Protein AF-I1BIR5-F1 (afdb_monomer)

Foldseek 3Di:
DPVPVVVVLVLQQQQAADPCCVPPVDDPCPPNDSHDSDPVSHDQHPDPPQFQPAADPCCVPVVDDPCPLVDSHDDPPNPPPDPDPPPPVPPDPDDDDDDDDDDDDDDDDDDDDDDDDDDDDD

Secondary structure (DSSP, 8-state):
--HHHHHHHHHHTT-SB-HHHHHHS--TTGGG-SSBSSTTT-PPP---TTTT-SB-HHHHHHS--TTGGG-SSB-TT-----SS-SS-SSS---S---------------------------

Structure (mmCIF, N/CA/C/O backbone):
data_AF-I1BIR5-F1
#
_entry.id   AF-I1BIR5-F1
#
loop_
_atom_site.group_PDB
_atom_site.id
_atom_site.type_symbol
_atom_site.label_atom_id
_atom_site.label_alt_id
_atom_site.label_comp_id
_atom_site.label_asym_id
_atom_site.label_entity_id
_atom_site.label_seq_id
_atom_site.pdbx_PDB_ins_code
_atom_site.Cartn_x
_atom_site.Cartn_y
_atom_site.Cartn_z
_atom_site.occupancy
_atom_site.B_iso_or_equiv
_atom_site.auth_seq_id
_atom_site.auth_comp_id
_atom_site.auth_asym_id
_atom_site.auth_atom_id
_atom_site.pdbx_PDB_model_num
ATOM 1 N N . MET A 1 1 ? 21.926 11.962 20.214 1.00 51.22 1 MET A N 1
ATOM 2 C CA . MET A 1 1 ? 21.820 10.923 19.162 1.00 51.22 1 MET A CA 1
ATOM 3 C C . MET A 1 1 ? 20.665 9.941 19.436 1.00 51.22 1 MET A C 1
ATOM 5 O O . MET A 1 1 ? 20.823 8.751 19.219 1.00 51.22 1 MET A O 1
ATOM 9 N N . SER A 1 2 ? 19.504 10.409 19.925 1.00 59.31 2 SER A N 1
ATOM 10 C CA . SER A 1 2 ? 18.356 9.539 20.288 1.00 59.31 2 SER A CA 1
ATOM 11 C C . SER A 1 2 ? 17.005 10.044 19.737 1.00 59.31 2 SER A C 1
ATOM 13 O O . SER A 1 2 ? 16.009 9.330 19.743 1.00 59.31 2 SER A O 1
ATOM 15 N N . SER A 1 3 ? 16.967 11.26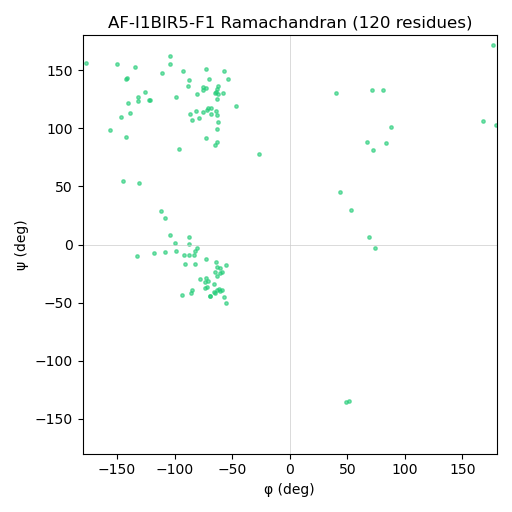3 19.189 1.00 63.69 3 SER A N 1
ATOM 16 C CA . SER A 1 3 ? 15.782 11.884 18.576 1.00 63.69 3 SER A CA 1
ATOM 17 C C . SER A 1 3 ? 15.413 11.287 17.214 1.00 63.69 3 SER A C 1
ATOM 19 O O . SER A 1 3 ? 14.238 11.213 16.859 1.00 63.69 3 SER A O 1
ATOM 21 N N . ASP A 1 4 ? 16.410 10.835 16.455 1.00 62.88 4 ASP A N 1
ATOM 22 C CA . ASP A 1 4 ? 16.249 10.547 15.023 1.00 62.88 4 ASP A CA 1
ATOM 23 C C . ASP A 1 4 ? 15.545 9.205 14.772 1.00 62.88 4 ASP A C 1
ATOM 25 O O . ASP A 1 4 ? 14.796 9.050 13.805 1.00 62.88 4 ASP A O 1
ATOM 29 N N . LEU A 1 5 ? 15.718 8.241 15.683 1.00 63.25 5 LEU A N 1
ATOM 30 C CA . LEU A 1 5 ? 14.991 6.970 15.646 1.00 63.25 5 LEU A CA 1
ATOM 31 C C . LEU A 1 5 ? 13.517 7.153 16.029 1.00 63.25 5 LEU A C 1
ATOM 33 O O . LEU A 1 5 ? 12.649 6.536 15.411 1.00 63.25 5 LEU A O 1
ATOM 37 N N . HIS A 1 6 ? 13.227 8.048 16.979 1.00 65.56 6 HIS A N 1
ATOM 38 C CA . HIS A 1 6 ? 11.857 8.342 17.401 1.00 65.56 6 HIS A CA 1
ATOM 39 C C . HIS A 1 6 ? 11.043 9.004 16.277 1.00 65.56 6 HIS A C 1
ATOM 41 O O . HIS A 1 6 ? 9.899 8.624 16.024 1.00 65.56 6 HIS A O 1
ATOM 47 N N . TYR A 1 7 ? 11.657 9.924 15.525 1.00 67.38 7 TYR A N 1
ATOM 48 C CA . TYR A 1 7 ? 11.016 10.566 14.373 1.00 67.38 7 TYR A CA 1
ATOM 49 C C . TYR A 1 7 ? 10.670 9.568 13.256 1.00 67.38 7 TYR A C 1
ATOM 51 O O . TYR A 1 7 ? 9.591 9.631 12.661 1.00 67.38 7 TYR A O 1
ATOM 59 N N . LYS A 1 8 ? 11.555 8.597 13.000 1.00 65.75 8 LYS A N 1
ATOM 60 C CA . LYS A 1 8 ? 11.341 7.579 11.965 1.00 65.75 8 LYS A CA 1
ATOM 61 C C . LYS A 1 8 ? 10.161 6.651 12.280 1.00 65.75 8 LYS A C 1
ATOM 63 O O . LYS A 1 8 ? 9.458 6.241 11.359 1.00 65.75 8 LYS A O 1
ATOM 68 N N . GLU A 1 9 ? 9.919 6.336 13.552 1.00 63.41 9 GLU A N 1
ATOM 69 C CA . GLU A 1 9 ? 8.798 5.480 13.964 1.00 63.41 9 GLU A CA 1
ATOM 70 C C . GLU A 1 9 ? 7.442 6.202 13.875 1.00 63.41 9 GLU A C 1
ATOM 72 O O . GLU A 1 9 ? 6.459 5.617 13.416 1.00 63.41 9 GLU A O 1
ATOM 77 N N . ILE A 1 10 ? 7.396 7.499 14.200 1.00 68.44 10 ILE A N 1
ATOM 78 C CA . ILE A 1 10 ? 6.193 8.333 14.028 1.00 68.44 10 ILE A CA 1
ATOM 79 C C . ILE A 1 10 ? 5.843 8.484 12.541 1.00 68.44 10 ILE A C 1
ATOM 81 O O . ILE A 1 10 ? 4.673 8.374 12.161 1.00 68.44 10 ILE A O 1
ATOM 85 N N . ALA A 1 11 ? 6.855 8.688 11.694 1.00 75.94 11 ALA A N 1
ATOM 86 C CA . ALA A 1 11 ? 6.682 8.918 10.262 1.00 75.94 11 ALA A CA 1
ATOM 87 C C . ALA A 1 11 ? 6.098 7.712 9.501 1.00 75.94 11 ALA A C 1
ATOM 89 O O . ALA A 1 11 ? 5.508 7.901 8.441 1.00 75.94 11 ALA A O 1
ATOM 90 N N . LEU A 1 12 ? 6.243 6.487 10.024 1.00 83.38 12 LEU A N 1
ATOM 91 C CA . LEU A 1 12 ? 5.758 5.256 9.381 1.00 83.38 12 LEU A CA 1
ATOM 92 C C . LEU A 1 12 ? 4.419 4.751 9.937 1.00 83.38 12 LEU A C 1
ATOM 94 O O . LEU A 1 12 ? 3.844 3.803 9.393 1.00 83.38 12 LEU A O 1
ATOM 98 N N . TYR A 1 13 ? 3.885 5.372 10.990 1.00 90.38 13 TYR A N 1
ATOM 99 C CA . TYR A 1 13 ? 2.622 4.948 11.588 1.00 90.38 13 TYR A CA 1
ATOM 100 C C . TYR A 1 13 ? 1.470 5.086 10.569 1.00 90.38 13 TYR A C 1
ATOM 102 O O . TYR A 1 13 ? 1.311 6.126 9.938 1.00 90.38 13 TYR A O 1
ATOM 110 N N . LYS A 1 14 ? 0.670 4.027 10.398 1.00 90.62 14 LYS A N 1
ATOM 111 C CA . LYS A 1 14 ? -0.469 3.911 9.465 1.00 90.62 14 LYS A CA 1
ATOM 112 C C . LYS A 1 14 ? -0.154 4.256 8.003 1.00 90.62 14 LYS A C 1
ATOM 114 O O . LYS A 1 14 ? -1.022 4.717 7.276 1.00 90.62 14 LYS A O 1
ATOM 119 N N . THR A 1 15 ? 1.078 4.044 7.557 1.00 89.94 15 THR A N 1
ATOM 120 C CA . THR A 1 15 ? 1.491 4.361 6.176 1.00 89.94 15 THR A CA 1
ATOM 121 C C . THR A 1 15 ? 1.337 3.204 5.189 1.00 89.94 15 THR A C 1
ATOM 123 O O . THR A 1 15 ? 1.486 3.385 3.982 1.00 89.94 15 THR A O 1
ATOM 126 N N . GLU A 1 16 ? 1.034 2.013 5.702 1.00 89.62 16 GLU A N 1
ATOM 127 C CA . GLU A 1 16 ? 0.811 0.785 4.940 1.00 89.62 16 GLU A CA 1
ATOM 128 C C . GLU A 1 16 ? -0.448 0.079 5.469 1.00 89.62 16 GLU A C 1
ATOM 130 O O . GLU A 1 16 ? -0.790 0.238 6.648 1.00 89.62 16 GLU A O 1
ATOM 135 N N . SER A 1 17 ? -1.130 -0.698 4.617 1.00 91.12 17 SER A N 1
ATOM 136 C CA . SER A 1 17 ? -2.324 -1.460 5.006 1.00 91.12 17 SER A CA 1
ATOM 137 C C . SER A 1 17 ? -1.983 -2.664 5.887 1.00 91.12 17 SER A C 1
ATOM 139 O O . SER A 1 17 ? -0.883 -3.229 5.846 1.00 91.12 17 SER A O 1
ATOM 141 N N . CYS A 1 18 ? -2.927 -3.041 6.742 1.00 93.62 18 CYS A N 1
ATOM 142 C CA . CYS A 1 18 ? -2.803 -4.184 7.627 1.00 93.62 18 CYS A CA 1
ATOM 143 C C . CYS A 1 18 ? -3.250 -5.457 6.908 1.00 93.62 18 CYS A C 1
ATOM 145 O O . CYS A 1 18 ? -4.439 -5.663 6.702 1.00 93.62 18 CYS A O 1
ATOM 147 N N . ARG A 1 19 ? -2.313 -6.370 6.636 1.00 91.44 19 ARG A N 1
ATOM 148 C CA . ARG A 1 19 ? -2.614 -7.644 5.956 1.00 91.44 19 ARG A CA 1
ATOM 149 C C . ARG A 1 19 ? -3.668 -8.487 6.665 1.00 91.44 19 ARG A C 1
ATOM 151 O O . ARG A 1 19 ? -4.584 -8.970 6.026 1.00 91.44 19 ARG A O 1
ATOM 158 N N . ASN A 1 20 ? -3.569 -8.635 7.988 1.00 93.50 20 ASN A N 1
ATOM 159 C CA . ASN A 1 20 ? -4.555 -9.406 8.747 1.00 93.50 20 ASN A CA 1
ATOM 160 C C . ASN A 1 20 ? -5.963 -8.824 8.613 1.00 93.50 20 ASN A C 1
ATOM 162 O O . ASN A 1 20 ? -6.922 -9.579 8.495 1.00 93.50 20 ASN A O 1
ATOM 166 N N . TRP A 1 21 ? -6.078 -7.498 8.622 1.00 94.38 21 TRP A N 1
ATOM 167 C CA . TRP A 1 21 ? -7.360 -6.842 8.429 1.00 94.38 21 TRP A CA 1
ATOM 168 C C . TRP A 1 21 ? -7.863 -7.006 6.990 1.00 94.38 21 TRP A C 1
ATOM 170 O O . TRP A 1 21 ? -9.014 -7.377 6.806 1.00 94.38 21 TRP A O 1
ATOM 180 N N . ASP A 1 22 ? -6.994 -6.823 5.993 1.00 89.88 22 ASP A N 1
ATOM 181 C CA . ASP A 1 22 ? -7.340 -6.988 4.574 1.00 89.88 22 ASP A CA 1
ATOM 182 C C . ASP A 1 22 ? -7.783 -8.430 4.248 1.00 89.88 22 ASP A C 1
ATOM 184 O O . ASP A 1 22 ? -8.709 -8.635 3.469 1.00 89.88 22 ASP A O 1
ATOM 188 N N . GLU A 1 23 ? -7.144 -9.437 4.853 1.00 90.81 23 GLU A N 1
ATOM 189 C CA . GLU A 1 23 ? -7.413 -10.858 4.587 1.00 90.81 23 GLU A CA 1
ATOM 190 C C . GLU A 1 23 ? -8.584 -11.417 5.405 1.00 90.81 23 GLU A C 1
ATOM 192 O O . GLU A 1 23 ? -9.346 -12.244 4.910 1.00 90.81 23 GLU A O 1
ATOM 197 N N . THR A 1 24 ? -8.716 -11.012 6.672 1.00 92.31 24 THR A N 1
ATOM 198 C CA . THR A 1 24 ? -9.652 -11.649 7.620 1.00 92.31 24 THR A CA 1
ATOM 199 C C . THR A 1 24 ? -10.739 -10.715 8.145 1.00 92.31 24 THR A C 1
ATOM 201 O O . THR A 1 24 ? -11.627 -11.161 8.867 1.00 92.31 24 THR A O 1
ATOM 204 N N . GLY A 1 25 ? -10.664 -9.416 7.842 1.00 92.50 25 GLY A N 1
ATOM 205 C CA . GLY A 1 25 ? -11.542 -8.389 8.413 1.00 92.50 25 GLY A CA 1
ATOM 206 C C . GLY A 1 25 ? -11.312 -8.131 9.905 1.00 92.50 25 GLY A C 1
ATOM 207 O O . GLY A 1 25 ? -12.076 -7.401 10.528 1.00 92.50 25 GLY A O 1
ATOM 208 N N . SER A 1 26 ? -10.284 -8.741 10.507 1.00 93.69 26 SER A N 1
ATOM 209 C CA . SER A 1 26 ? -9.997 -8.631 11.934 1.00 93.69 26 SER A CA 1
ATOM 210 C C . SER A 1 26 ? -8.498 -8.548 12.205 1.00 93.69 26 SER A C 1
ATOM 212 O O . SER A 1 26 ? -7.665 -9.186 11.563 1.00 93.69 26 SER A O 1
ATOM 214 N N . CYS A 1 27 ? -8.128 -7.745 13.198 1.00 96.06 27 CYS A N 1
ATOM 215 C CA . CYS A 1 27 ? -6.745 -7.563 13.609 1.00 96.06 27 CYS A CA 1
ATOM 216 C C . CYS A 1 27 ? -6.634 -7.697 15.124 1.00 96.06 27 CYS A C 1
ATOM 218 O O . CYS A 1 27 ? -7.286 -6.970 15.873 1.00 96.06 27 CYS A O 1
ATOM 220 N N . ARG A 1 28 ? -5.737 -8.577 15.586 1.00 95.81 28 ARG A N 1
ATOM 221 C CA . ARG A 1 28 ? -5.495 -8.841 17.018 1.00 95.81 28 ARG A CA 1
ATOM 222 C C . ARG A 1 28 ? -5.061 -7.597 17.800 1.00 95.81 28 ARG A C 1
ATOM 224 O O . ARG A 1 28 ? -5.234 -7.541 19.010 1.00 95.81 28 ARG A O 1
ATOM 231 N N . TYR A 1 29 ? -4.496 -6.605 17.111 1.00 94.12 29 TYR A N 1
ATOM 232 C CA . TYR A 1 29 ? -4.037 -5.353 17.713 1.00 94.12 29 TYR A CA 1
ATOM 233 C C . TYR A 1 29 ? -5.132 -4.280 17.804 1.00 94.12 29 TYR A C 1
ATOM 235 O O . TYR A 1 29 ? -4.912 -3.242 18.433 1.00 94.12 29 TYR A O 1
ATOM 243 N N . GLY A 1 30 ? -6.296 -4.499 17.180 1.00 92.75 30 GLY A N 1
ATOM 244 C CA . GLY A 1 30 ? -7.402 -3.543 17.155 1.00 92.75 30 GLY A CA 1
ATOM 245 C C . GLY A 1 30 ? -6.946 -2.129 16.775 1.00 92.75 30 GLY A C 1
ATOM 246 O O . GLY A 1 30 ? -6.102 -1.941 15.898 1.00 92.75 30 GLY A O 1
ATOM 247 N N . LYS A 1 31 ? -7.437 -1.118 17.499 1.00 91.69 31 LYS A N 1
ATOM 248 C CA . LYS A 1 31 ? -7.101 0.300 17.254 1.00 91.69 31 LYS A CA 1
ATOM 249 C C . LYS A 1 31 ? -5.621 0.649 17.473 1.00 91.69 31 LYS A C 1
ATOM 251 O O . LYS A 1 31 ? -5.170 1.694 17.021 1.00 91.69 31 LYS A O 1
ATOM 256 N N . ARG A 1 32 ? -4.849 -0.217 18.142 1.00 92.81 32 ARG A N 1
ATOM 257 C CA . ARG A 1 32 ? -3.404 -0.031 18.378 1.00 92.81 32 ARG A CA 1
ATOM 258 C C . ARG A 1 32 ? -2.538 -0.572 17.240 1.00 92.81 32 ARG A C 1
ATOM 260 O O . ARG A 1 32 ? -1.312 -0.520 17.331 1.00 92.81 32 ARG A O 1
ATOM 267 N N . CYS A 1 33 ? -3.144 -1.118 16.186 1.00 94.75 33 CYS A N 1
ATOM 268 C CA . CYS A 1 33 ? -2.417 -1.584 15.015 1.00 94.75 33 CYS A CA 1
ATOM 269 C C . CYS A 1 33 ? -1.600 -0.443 14.395 1.00 94.75 33 CYS A C 1
ATOM 271 O O . CYS A 1 33 ? -2.130 0.632 14.127 1.00 94.75 33 CYS A O 1
ATOM 273 N N . ARG A 1 34 ? -0.308 -0.677 14.131 1.00 92.81 34 ARG A N 1
ATOM 274 C CA . ARG A 1 34 ? 0.566 0.312 13.471 1.00 92.81 34 ARG A CA 1
ATOM 275 C C . ARG A 1 34 ? 0.285 0.483 11.978 1.00 92.81 34 ARG A C 1
ATOM 277 O O . ARG A 1 34 ? 0.764 1.445 11.391 1.00 92.81 34 ARG A O 1
ATOM 284 N N . TYR A 1 35 ? -0.498 -0.419 11.399 1.00 93.38 35 TYR A N 1
ATOM 285 C CA . TYR A 1 35 ? -0.912 -0.432 10.000 1.00 93.38 35 TYR A CA 1
ATOM 286 C C . TYR A 1 35 ? -2.366 0.025 9.866 1.00 93.38 35 TYR A C 1
ATOM 288 O O . TYR A 1 35 ? -3.132 -0.059 10.828 1.00 93.38 35 TYR A O 1
ATOM 296 N N . ALA A 1 36 ? -2.733 0.538 8.698 1.00 94.38 36 ALA A N 1
ATOM 297 C CA . ALA A 1 36 ? -4.075 1.033 8.417 1.00 94.38 36 ALA A CA 1
ATOM 298 C C . ALA A 1 36 ? -5.061 -0.123 8.205 1.00 94.38 36 ALA A C 1
ATOM 300 O O . ALA A 1 36 ? -4.758 -1.062 7.473 1.00 94.38 36 ALA A O 1
ATOM 301 N N . HIS A 1 37 ? -6.228 -0.058 8.843 1.00 94.25 37 HIS A N 1
ATOM 302 C CA . HIS A 1 37 ? -7.342 -0.993 8.632 1.00 94.25 37 HIS A CA 1
ATOM 303 C C . HIS A 1 37 ? -8.274 -0.568 7.485 1.00 94.25 37 HIS A C 1
ATOM 305 O O . HIS A 1 37 ? -9.307 -1.175 7.241 1.00 94.25 37 HIS A O 1
ATOM 311 N N . GLY A 1 38 ? -7.907 0.473 6.752 1.00 88.81 38 GLY A N 1
ATOM 312 C CA . GLY A 1 38 ? -8.691 0.955 5.634 1.00 88.81 38 GLY A CA 1
ATOM 313 C C . GLY A 1 38 ? -8.076 2.212 5.037 1.00 88.81 38 GLY A C 1
ATOM 314 O O . GLY A 1 38 ? -7.115 2.764 5.591 1.00 88.81 38 GLY A O 1
ATOM 315 N N . PRO A 1 39 ? -8.597 2.670 3.891 1.00 87.25 39 PRO A N 1
ATOM 316 C CA . PRO A 1 39 ? -8.140 3.896 3.244 1.00 87.25 39 PRO A CA 1
ATOM 317 C C . PRO A 1 39 ? -8.318 5.142 4.124 1.00 87.25 39 PRO A C 1
ATOM 319 O O . PRO A 1 39 ? -7.588 6.109 3.946 1.00 87.25 39 PRO A O 1
ATOM 322 N N . GLU A 1 40 ? -9.253 5.125 5.073 1.00 88.44 40 GLU A N 1
ATOM 323 C CA . GLU A 1 40 ? -9.499 6.205 6.030 1.00 88.44 40 GLU A CA 1
ATOM 324 C C . GLU A 1 40 ? -8.389 6.350 7.079 1.00 88.44 40 GLU A C 1
ATOM 326 O O . GLU A 1 40 ? -8.106 7.459 7.530 1.00 88.44 40 GLU A O 1
ATOM 331 N N . GLU A 1 41 ? -7.728 5.250 7.452 1.00 91.94 41 GLU A N 1
ATOM 332 C CA . GLU A 1 41 ? -6.598 5.283 8.384 1.00 91.94 41 GLU A CA 1
ATOM 333 C C . GLU A 1 41 ? -5.250 5.447 7.667 1.00 91.94 41 GLU A C 1
ATOM 335 O O . GLU A 1 41 ? -4.250 5.780 8.309 1.00 91.94 41 GLU A O 1
ATOM 340 N N . LEU A 1 42 ? -5.204 5.192 6.354 1.00 91.19 42 LEU A N 1
ATOM 341 C CA . LEU A 1 42 ? -3.979 5.175 5.565 1.00 91.19 42 LEU A CA 1
ATOM 342 C C . LEU A 1 42 ? -3.431 6.591 5.357 1.00 91.19 42 LEU A C 1
ATOM 344 O O . LEU A 1 42 ? -4.020 7.431 4.679 1.00 91.19 42 LEU A O 1
ATOM 348 N N . ARG A 1 43 ? -2.246 6.847 5.906 1.00 88.62 43 ARG A N 1
ATOM 349 C CA . ARG A 1 43 ? -1.552 8.126 5.769 1.00 88.62 43 ARG A CA 1
ATOM 350 C C . ARG A 1 43 ? -0.673 8.174 4.532 1.00 88.62 43 ARG A C 1
ATOM 352 O O . ARG A 1 43 ? 0.100 7.258 4.252 1.00 88.62 43 ARG A O 1
ATOM 359 N N . ALA A 1 44 ? -0.738 9.308 3.838 1.00 81.81 44 ALA A N 1
ATOM 360 C CA . ALA A 1 44 ? 0.176 9.616 2.753 1.00 81.81 44 ALA A CA 1
ATOM 361 C C . ALA A 1 44 ? 1.607 9.753 3.288 1.00 81.81 44 ALA A C 1
ATOM 363 O O . ALA A 1 44 ? 1.868 10.491 4.239 1.00 81.81 44 ALA A O 1
ATOM 364 N N . VAL A 1 45 ? 2.541 9.059 2.642 1.00 81.81 45 VAL A N 1
ATOM 365 C CA . VAL A 1 45 ? 3.973 9.223 2.898 1.00 81.81 45 VAL A CA 1
ATOM 366 C C . VAL A 1 45 ? 4.546 10.130 1.825 1.00 81.81 45 VAL A C 1
ATOM 368 O O . VAL A 1 45 ? 4.398 9.798 0.644 1.00 81.81 45 VAL A O 1
ATOM 371 N N . PRO A 1 46 ? 5.246 11.218 2.185 1.00 77.19 46 PRO A N 1
ATOM 372 C CA . PRO A 1 46 ? 6.051 11.945 1.219 1.00 77.19 46 PRO A CA 1
ATOM 373 C C . PRO A 1 46 ? 7.146 11.004 0.705 1.00 77.19 46 PRO A C 1
ATOM 375 O O . PRO A 1 46 ? 8.092 10.656 1.413 1.00 77.19 46 PRO A O 1
ATOM 378 N N . ARG A 1 47 ? 6.986 10.519 -0.528 1.00 81.62 47 ARG A N 1
ATOM 379 C CA . ARG A 1 47 ? 7.993 9.697 -1.201 1.00 81.62 47 ARG A CA 1
ATOM 380 C C . ARG A 1 47 ? 8.968 10.619 -1.930 1.00 81.62 47 ARG A C 1
ATOM 382 O O . ARG A 1 47 ? 8.569 11.629 -2.501 1.00 81.62 47 ARG A O 1
ATOM 389 N N . SER A 1 48 ? 10.250 10.259 -1.915 1.00 82.81 48 SER A N 1
ATOM 390 C CA . SER A 1 48 ? 11.264 10.934 -2.732 1.00 82.81 48 SER A CA 1
ATOM 391 C C . SER A 1 48 ? 10.878 10.872 -4.212 1.00 82.81 48 SER A C 1
ATOM 393 O O . SER A 1 48 ? 10.315 9.873 -4.660 1.00 82.81 48 SER A O 1
ATOM 395 N N . SER A 1 49 ? 11.267 11.887 -4.985 1.00 85.31 49 SER A N 1
ATOM 396 C CA . SER A 1 49 ? 11.131 11.912 -6.448 1.00 85.31 49 SER A CA 1
ATOM 397 C C . SER A 1 49 ? 11.794 10.721 -7.147 1.00 85.31 49 SER A C 1
ATOM 399 O O . SER A 1 49 ? 11.477 10.430 -8.293 1.00 85.31 49 SER A O 1
ATOM 401 N N . GLN A 1 50 ? 12.692 10.006 -6.462 1.00 86.00 50 GLN A N 1
ATOM 402 C CA . GLN A 1 50 ? 13.345 8.801 -6.970 1.00 86.00 50 GLN A CA 1
ATOM 403 C C . GLN A 1 50 ? 12.504 7.524 -6.793 1.00 86.00 50 GLN A C 1
ATOM 405 O O . GLN A 1 50 ? 12.871 6.476 -7.332 1.00 86.00 50 GLN A O 1
ATOM 410 N N . TYR A 1 51 ? 11.385 7.576 -6.066 1.00 86.75 51 TYR A N 1
ATOM 411 C CA . TYR A 1 51 ? 10.513 6.423 -5.847 1.00 86.75 51 TYR A CA 1
ATOM 412 C C . TYR A 1 51 ? 9.901 5.930 -7.158 1.00 86.75 51 TYR A C 1
ATOM 414 O O . TYR A 1 51 ? 9.377 6.721 -7.937 1.00 86.75 51 TYR A O 1
ATOM 422 N N . LYS A 1 52 ? 9.988 4.617 -7.402 1.00 86.75 52 LYS A N 1
ATOM 423 C CA . LYS A 1 52 ? 9.535 3.959 -8.633 1.00 86.75 52 LYS A CA 1
ATOM 424 C C . LYS A 1 52 ? 9.952 4.742 -9.880 1.00 86.75 52 LYS A C 1
ATOM 426 O O . LYS A 1 52 ? 9.154 4.943 -10.781 1.00 86.75 52 LYS A O 1
ATOM 431 N N . THR A 1 53 ? 11.205 5.194 -9.945 1.00 88.50 53 THR A N 1
ATOM 432 C CA . THR A 1 53 ? 11.773 5.821 -11.156 1.00 88.50 53 THR A CA 1
ATOM 433 C C . THR A 1 53 ? 12.493 4.805 -12.032 1.00 88.50 53 THR A C 1
ATOM 435 O O . THR A 1 53 ? 12.292 4.779 -13.245 1.00 88.50 53 THR A O 1
ATOM 438 N N . LYS A 1 54 ? 13.286 3.930 -11.408 1.00 91.88 54 LYS A N 1
ATOM 439 C CA . LYS A 1 54 ? 14.072 2.876 -12.062 1.00 91.88 54 LYS A CA 1
ATOM 440 C C . LYS A 1 54 ? 13.293 1.559 -12.111 1.00 91.88 54 LYS A C 1
ATOM 442 O O . LYS A 1 54 ? 12.509 1.273 -11.206 1.00 91.88 54 LYS A O 1
ATOM 447 N N . ALA A 1 55 ? 13.534 0.755 -13.146 1.00 91.62 55 ALA A N 1
ATOM 448 C CA . ALA A 1 55 ? 12.935 -0.570 -13.304 1.00 91.62 55 ALA A CA 1
ATOM 449 C C . ALA A 1 55 ? 13.496 -1.583 -12.291 1.00 91.62 55 ALA A C 1
ATOM 451 O O . ALA A 1 55 ? 14.687 -1.569 -11.968 1.00 91.62 55 ALA A O 1
ATOM 452 N N . CYS A 1 56 ? 12.637 -2.469 -11.791 1.00 93.69 56 CYS A N 1
ATOM 453 C CA . CYS A 1 56 ? 13.028 -3.547 -10.891 1.00 93.69 56 CYS A CA 1
ATOM 454 C C . CYS A 1 56 ? 13.667 -4.696 -11.679 1.00 93.69 56 CYS A C 1
ATOM 456 O O . CYS A 1 56 ? 12.969 -5.436 -12.371 1.00 93.69 56 CYS A O 1
ATOM 458 N N . ARG A 1 57 ? 14.982 -4.894 -11.542 1.00 93.50 57 ARG A N 1
ATOM 459 C CA . ARG A 1 57 ? 15.700 -5.969 -12.253 1.00 93.50 57 ARG A CA 1
ATOM 460 C C . ARG A 1 57 ? 15.093 -7.346 -12.000 1.00 93.50 57 ARG A C 1
ATOM 462 O O . ARG A 1 57 ? 14.740 -8.033 -12.943 1.00 93.50 57 ARG A O 1
ATOM 469 N N . SER A 1 58 ? 14.871 -7.706 -10.734 1.00 89.81 58 SER A N 1
ATOM 470 C CA . SER A 1 58 ? 14.338 -9.026 -10.374 1.00 89.81 58 SER A CA 1
ATOM 471 C C . SER A 1 58 ? 12.973 -9.310 -10.999 1.00 89.81 58 SER A C 1
ATOM 473 O O . SER A 1 58 ? 12.744 -10.420 -11.463 1.00 89.81 58 SER A O 1
ATOM 475 N N . TYR A 1 59 ? 12.094 -8.308 -11.060 1.00 91.50 59 TYR A N 1
ATOM 476 C CA . TYR A 1 59 ? 10.788 -8.465 -11.692 1.00 91.50 59 TYR A CA 1
ATOM 477 C C . TYR A 1 59 ? 10.897 -8.614 -13.209 1.00 91.50 59 TYR A C 1
ATOM 479 O O . TYR A 1 59 ? 10.250 -9.478 -13.785 1.00 91.50 59 TYR A O 1
ATOM 487 N N . HIS A 1 60 ? 11.726 -7.794 -13.855 1.00 88.44 60 HIS A N 1
ATOM 488 C CA . HIS A 1 60 ? 11.882 -7.826 -15.307 1.00 88.44 60 HIS A CA 1
ATOM 489 C C . HIS A 1 60 ? 12.664 -9.051 -15.805 1.00 88.44 60 HIS A C 1
ATOM 491 O O . HIS A 1 60 ? 12.418 -9.508 -16.913 1.00 88.44 60 HIS A O 1
ATOM 497 N N . GLU A 1 61 ? 13.575 -9.593 -14.998 1.00 91.19 61 GLU A N 1
ATOM 498 C CA . GLU A 1 61 ? 14.370 -10.777 -15.343 1.00 91.19 61 GLU A CA 1
ATOM 499 C C . GLU A 1 61 ? 13.646 -12.087 -15.009 1.00 91.19 61 GLU A C 1
ATOM 501 O O . GLU A 1 61 ? 13.702 -13.036 -15.783 1.00 91.19 61 GLU A O 1
ATOM 506 N N . LYS A 1 62 ? 12.981 -12.162 -13.847 1.00 89.56 62 LYS A N 1
ATOM 507 C CA . LYS A 1 62 ? 12.399 -13.412 -13.318 1.00 89.56 62 LYS A CA 1
ATOM 508 C C . LYS A 1 62 ? 10.872 -13.448 -13.373 1.00 89.56 62 LYS A C 1
ATOM 510 O O . LYS A 1 62 ? 10.278 -14.446 -12.981 1.00 89.56 62 LYS A O 1
ATOM 515 N N . GLY A 1 63 ? 10.228 -12.347 -13.758 1.00 87.19 63 GLY A N 1
ATOM 516 C CA . GLY A 1 63 ? 8.770 -12.186 -13.719 1.00 87.19 63 GLY A CA 1
ATOM 517 C C . GLY A 1 63 ? 8.184 -11.990 -12.315 1.00 87.19 63 GLY A C 1
ATOM 518 O O . GLY A 1 63 ? 6.982 -11.772 -12.181 1.00 87.19 63 GLY A O 1
ATOM 519 N N . ALA A 1 64 ? 9.002 -12.048 -11.257 1.00 87.81 64 ALA A N 1
ATOM 520 C CA . ALA A 1 64 ? 8.548 -11.972 -9.872 1.00 87.81 64 ALA A CA 1
ATOM 521 C C . ALA A 1 64 ? 9.519 -11.179 -8.986 1.00 87.81 64 ALA A C 1
ATOM 523 O O . ALA A 1 64 ? 10.741 -11.271 -9.112 1.00 87.81 64 ALA A O 1
ATOM 524 N N . CYS A 1 65 ? 8.964 -10.412 -8.046 1.00 90.44 65 CYS A N 1
ATOM 525 C CA . CYS A 1 65 ? 9.723 -9.637 -7.070 1.00 90.44 65 CYS A CA 1
ATOM 526 C C . CYS A 1 65 ? 9.332 -10.070 -5.651 1.00 90.44 65 CYS A C 1
ATOM 528 O O . CYS A 1 65 ? 8.156 -9.954 -5.303 1.00 90.44 65 CYS A O 1
ATOM 530 N N . PRO A 1 66 ? 10.281 -10.494 -4.793 1.00 89.81 66 PRO A N 1
ATOM 531 C CA . PRO A 1 66 ? 9.973 -10.919 -3.421 1.00 89.81 66 PRO A CA 1
ATOM 532 C C . PRO A 1 66 ? 9.403 -9.779 -2.562 1.00 89.81 66 PRO A C 1
ATOM 534 O O . PRO A 1 66 ? 8.757 -10.012 -1.543 1.00 89.81 66 PRO A O 1
ATOM 537 N N . TYR A 1 67 ? 9.623 -8.530 -2.978 1.00 85.94 67 TYR A N 1
ATOM 538 C CA . TYR A 1 67 ? 9.087 -7.348 -2.311 1.00 85.94 67 TYR A CA 1
ATOM 539 C C . TYR A 1 67 ? 7.638 -7.032 -2.715 1.00 85.94 67 TYR A C 1
ATOM 541 O O . TYR A 1 67 ? 6.968 -6.279 -2.004 1.00 85.94 67 TYR A O 1
ATOM 549 N N . GLY A 1 68 ? 7.144 -7.605 -3.820 1.00 84.94 68 GLY A N 1
ATOM 550 C CA . GLY A 1 68 ? 5.793 -7.379 -4.335 1.00 84.94 68 GLY A CA 1
ATOM 551 C C . GLY A 1 68 ? 5.460 -5.891 -4.470 1.00 84.94 68 GLY A C 1
ATOM 552 O O . GLY A 1 68 ? 6.295 -5.090 -4.893 1.00 84.94 68 GLY A O 1
ATOM 553 N N . VAL A 1 69 ? 4.264 -5.506 -4.024 1.00 82.00 69 VAL A N 1
ATOM 554 C CA . VAL A 1 69 ? 3.778 -4.112 -4.041 1.00 82.00 69 VAL A CA 1
ATOM 555 C C . VAL A 1 69 ? 4.636 -3.141 -3.219 1.00 82.00 69 VAL A C 1
ATOM 557 O O . VAL A 1 69 ? 4.632 -1.940 -3.475 1.00 82.00 69 VAL A O 1
ATOM 560 N N . ARG A 1 70 ? 5.437 -3.642 -2.265 1.00 84.62 70 ARG A N 1
ATOM 561 C CA . ARG A 1 70 ? 6.344 -2.812 -1.451 1.00 84.62 70 ARG A CA 1
ATOM 562 C C . ARG A 1 70 ? 7.645 -2.459 -2.171 1.00 84.62 70 ARG A C 1
ATOM 564 O O . ARG A 1 70 ? 8.479 -1.750 -1.610 1.00 84.62 70 ARG A O 1
ATOM 571 N N . CYS A 1 71 ? 7.858 -2.954 -3.391 1.00 88.88 71 CYS A N 1
ATOM 572 C CA . CYS A 1 71 ? 9.060 -2.635 -4.146 1.00 88.88 71 CYS A CA 1
ATOM 573 C C . CYS A 1 71 ? 9.137 -1.132 -4.460 1.00 88.88 71 CYS A C 1
ATOM 575 O O . CYS A 1 71 ? 8.177 -0.513 -4.923 1.00 88.88 71 CYS A O 1
ATOM 577 N N . THR A 1 72 ? 10.312 -0.546 -4.233 1.00 89.31 72 THR A N 1
ATOM 578 C CA . THR A 1 72 ? 10.603 0.869 -4.508 1.00 89.31 72 THR A CA 1
ATOM 579 C C . THR A 1 72 ? 10.962 1.137 -5.968 1.00 89.31 72 THR A C 1
ATOM 581 O O . THR A 1 72 ? 11.127 2.294 -6.350 1.00 89.31 72 THR A O 1
ATOM 584 N N . PHE A 1 73 ? 11.078 0.085 -6.776 1.00 91.50 73 PHE A N 1
ATOM 585 C CA . PHE A 1 73 ? 11.347 0.124 -8.209 1.00 91.50 73 PHE A CA 1
ATOM 586 C C . PHE A 1 73 ? 10.062 -0.163 -9.001 1.00 91.50 73 PHE A C 1
ATOM 588 O O . PHE A 1 73 ? 9.089 -0.673 -8.442 1.00 91.50 73 PHE A O 1
ATOM 595 N N . LYS A 1 74 ? 10.045 0.192 -10.290 1.00 90.50 74 LYS A N 1
ATOM 596 C CA . LYS A 1 74 ? 8.900 -0.041 -11.186 1.00 90.50 74 LYS A CA 1
ATOM 597 C C . LYS A 1 74 ? 8.770 -1.526 -11.546 1.00 90.50 74 LYS A C 1
ATOM 599 O O . LYS A 1 74 ? 9.762 -2.141 -11.945 1.00 90.50 74 LYS A O 1
ATOM 604 N N . HIS A 1 75 ? 7.553 -2.055 -11.478 1.00 89.44 75 HIS A N 1
ATOM 605 C CA . HIS A 1 75 ? 7.094 -3.274 -12.145 1.00 89.44 75 HIS A CA 1
ATOM 606 C C . HIS A 1 75 ? 6.090 -2.902 -13.248 1.00 89.44 75 HIS A C 1
ATOM 608 O O . HIS A 1 75 ? 5.343 -1.938 -13.096 1.00 89.44 75 HIS A O 1
ATOM 614 N N . LEU A 1 76 ? 6.045 -3.660 -14.351 1.00 76.00 76 LEU A N 1
ATOM 615 C CA . LEU A 1 76 ? 5.111 -3.404 -15.466 1.00 76.00 76 LEU A CA 1
ATOM 616 C C . LEU A 1 76 ? 3.633 -3.535 -15.059 1.00 76.00 76 LEU A C 1
ATOM 618 O O . LEU A 1 76 ? 2.793 -2.852 -15.633 1.00 76.00 76 LEU A O 1
ATOM 622 N N . ASN A 1 77 ? 3.346 -4.347 -14.036 1.00 66.31 77 ASN A N 1
ATOM 623 C CA . ASN A 1 77 ? 2.006 -4.558 -13.479 1.00 66.31 77 ASN A CA 1
ATOM 624 C C . ASN A 1 77 ? 1.876 -3.994 -12.058 1.00 66.31 77 ASN A C 1
ATOM 626 O O . ASN A 1 77 ? 1.126 -4.541 -11.249 1.00 66.31 77 ASN A O 1
ATOM 630 N N . ASP A 1 78 ? 2.639 -2.951 -11.713 1.00 60.72 78 ASP A N 1
ATOM 631 C CA . ASP A 1 78 ? 2.335 -2.181 -10.509 1.00 60.72 78 ASP A CA 1
ATOM 632 C C . ASP A 1 78 ? 0.968 -1.511 -10.725 1.00 60.72 78 ASP A C 1
ATOM 634 O O . ASP A 1 78 ? 0.897 -0.367 -11.173 1.00 60.72 78 ASP A O 1
ATOM 638 N N . GLU A 1 79 ? -0.125 -2.223 -10.426 1.00 55.81 79 GLU A N 1
ATOM 639 C CA . GLU A 1 79 ? -1.404 -1.589 -10.109 1.00 55.81 79 GLU A CA 1
ATOM 640 C C . GLU A 1 79 ? -1.059 -0.479 -9.114 1.00 55.81 79 GLU A C 1
ATOM 642 O O . GLU A 1 79 ? -0.432 -0.767 -8.083 1.00 55.81 79 GLU A O 1
ATOM 647 N N . PRO A 1 80 ? -1.334 0.794 -9.439 1.00 49.81 80 PRO A N 1
ATOM 648 C CA . PRO A 1 80 ? -0.950 1.888 -8.581 1.00 49.81 80 PRO A CA 1
ATOM 649 C C . PRO A 1 80 ? -1.712 1.706 -7.273 1.00 49.81 80 PRO A C 1
ATOM 651 O O . PRO A 1 80 ? -2.878 2.080 -7.169 1.00 49.81 80 PRO A O 1
ATOM 654 N N . THR A 1 81 ? -1.053 1.144 -6.256 1.00 49.56 81 THR A N 1
ATOM 655 C CA . THR A 1 81 ? -1.482 1.267 -4.868 1.00 49.56 81 THR A CA 1
ATOM 656 C C . THR A 1 81 ? -1.389 2.747 -4.562 1.00 49.56 81 THR A C 1
ATOM 658 O O . THR A 1 81 ? -0.330 3.269 -4.219 1.00 49.56 81 THR A O 1
ATOM 661 N N . ILE A 1 82 ? -2.499 3.407 -4.853 1.00 46.44 82 ILE A N 1
ATOM 662 C CA . ILE A 1 82 ? -2.925 4.761 -4.573 1.00 46.44 82 ILE A CA 1
ATOM 663 C C . ILE A 1 82 ? -2.278 5.349 -3.319 1.00 46.44 82 ILE A C 1
ATOM 665 O O . ILE A 1 82 ? -2.914 5.560 -2.296 1.00 46.44 82 ILE A O 1
ATOM 669 N N . VAL A 1 83 ? -1.025 5.770 -3.452 1.00 51.66 83 VAL A N 1
ATOM 670 C CA . VAL A 1 83 ? -0.631 7.070 -2.935 1.00 51.66 83 VAL A CA 1
ATOM 671 C C . VAL A 1 83 ? -1.270 8.054 -3.913 1.00 51.66 83 VAL A C 1
ATOM 673 O O . VAL A 1 83 ? -0.721 8.338 -4.969 1.00 51.66 83 VAL A O 1
ATOM 676 N N . LEU A 1 84 ? -2.494 8.482 -3.585 1.00 48.66 84 LEU A N 1
ATOM 677 C CA . LEU A 1 84 ? -3.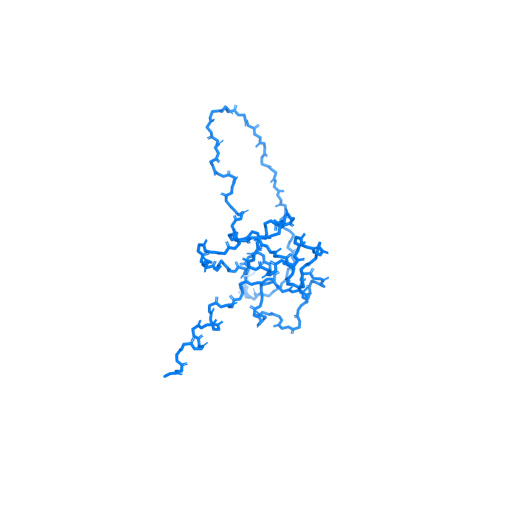318 9.441 -4.332 1.00 48.66 84 LEU A CA 1
ATOM 678 C C . LEU A 1 84 ? -3.923 8.939 -5.660 1.00 48.66 84 LEU A C 1
ATOM 680 O O . LEU A 1 84 ? -3.526 9.337 -6.749 1.00 48.66 84 LEU A O 1
ATOM 684 N N . LYS A 1 85 ? -5.038 8.209 -5.567 1.00 40.78 85 LYS A N 1
ATOM 685 C CA . LYS A 1 85 ? -6.143 8.399 -6.527 1.00 40.78 85 LYS A CA 1
ATOM 686 C C . LYS A 1 85 ? -7.467 8.555 -5.784 1.00 40.78 85 LYS A C 1
ATOM 688 O O . LYS A 1 85 ? -8.429 7.849 -6.042 1.00 40.78 85 LYS A O 1
ATOM 693 N N . GLN A 1 86 ? -7.504 9.486 -4.832 1.00 45.88 86 GLN A N 1
ATOM 694 C CA . GLN A 1 86 ? -8.765 9.948 -4.240 1.00 45.88 86 GLN A CA 1
ATOM 695 C C . GLN A 1 86 ? -9.253 11.281 -4.819 1.00 45.88 86 GLN A C 1
ATOM 697 O O . GLN A 1 86 ? -10.324 11.723 -4.441 1.00 45.88 86 GLN A O 1
ATOM 702 N N . ASN A 1 87 ? -8.555 11.890 -5.788 1.00 38.06 87 ASN A N 1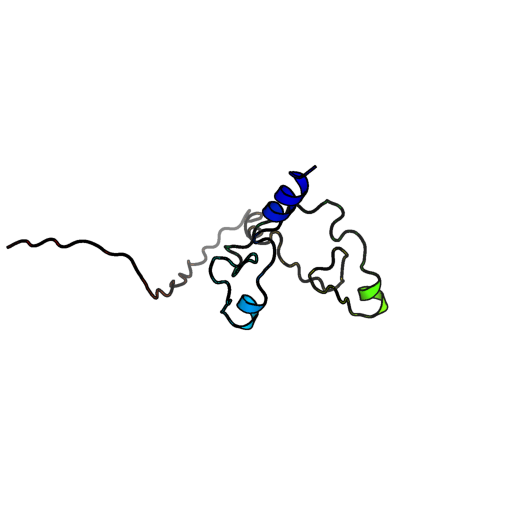
ATOM 703 C CA . ASN A 1 87 ? -9.030 13.118 -6.442 1.00 38.06 87 ASN A CA 1
ATOM 704 C C . ASN A 1 87 ? -8.676 13.195 -7.938 1.00 38.06 87 ASN A C 1
ATOM 706 O O . ASN A 1 87 ? -8.098 14.168 -8.399 1.00 38.06 87 ASN A O 1
ATOM 710 N N . SER A 1 88 ? -9.047 12.179 -8.725 1.00 36.09 88 SER A N 1
ATOM 711 C CA . SER A 1 88 ? -9.066 12.286 -10.200 1.00 36.09 88 SER A CA 1
ATOM 712 C C . SER A 1 88 ? -10.491 12.333 -10.775 1.00 36.09 88 SER A C 1
ATOM 714 O O . SER A 1 88 ? -10.705 11.945 -11.920 1.00 36.09 88 SER A O 1
A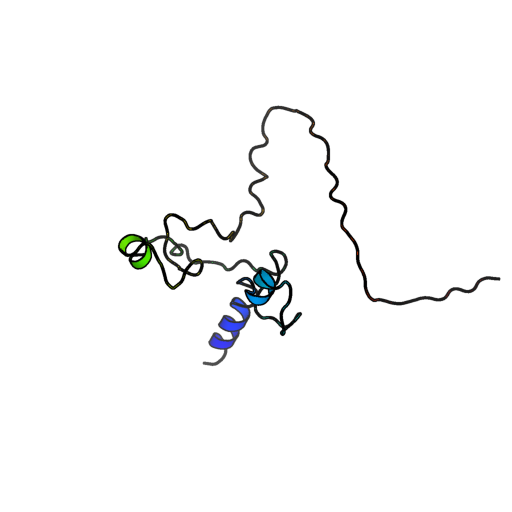TOM 716 N N . LYS A 1 89 ? -11.483 12.747 -9.972 1.00 41.09 89 LYS A N 1
ATOM 717 C CA . LYS A 1 89 ? -12.851 13.058 -10.436 1.00 41.09 89 LYS A CA 1
ATOM 718 C C . LYS A 1 89 ? -13.130 14.566 -10.521 1.00 41.09 89 LYS A C 1
ATOM 720 O O . LYS A 1 89 ? -14.258 14.961 -10.786 1.00 41.09 89 LYS A O 1
ATOM 725 N N . GLN A 1 90 ? -12.114 15.405 -10.344 1.00 47.88 90 GLN A N 1
ATOM 726 C CA . GLN A 1 90 ? -12.199 16.846 -10.560 1.00 47.88 90 GLN A CA 1
ATOM 727 C C . GLN A 1 90 ? -11.086 17.213 -11.547 1.00 47.88 90 GLN A C 1
ATOM 729 O O . GLN A 1 90 ? -9.951 16.813 -11.316 1.00 47.88 90 GLN A O 1
ATOM 734 N N . ILE A 1 91 ? -11.408 17.973 -12.603 1.00 46.22 91 ILE A N 1
ATOM 735 C CA . ILE A 1 91 ? -10.567 18.316 -13.777 1.00 46.22 91 ILE A CA 1
ATOM 736 C C . ILE A 1 91 ? -10.623 17.191 -14.840 1.00 46.22 91 ILE A C 1
ATOM 738 O O . ILE A 1 91 ? -9.857 16.242 -14.784 1.00 46.22 91 ILE A O 1
ATOM 742 N N . TRP A 1 92 ? -11.563 17.145 -15.790 1.00 32.53 92 TRP A N 1
ATOM 743 C CA . TRP A 1 92 ? -12.106 18.202 -16.650 1.00 32.53 92 TRP A CA 1
ATOM 744 C C . TRP A 1 92 ? -13.623 17.997 -16.845 1.00 32.53 92 TRP A C 1
ATOM 746 O O . TRP A 1 92 ? -14.048 17.285 -17.745 1.00 32.53 92 TRP A O 1
ATOM 756 N N . ASN A 1 93 ? -14.452 18.617 -15.999 1.00 44.47 93 ASN A N 1
ATOM 757 C CA . ASN A 1 93 ? -15.833 18.924 -16.381 1.00 44.47 93 ASN A CA 1
ATOM 758 C C . ASN A 1 93 ? -15.836 20.369 -16.870 1.00 44.47 93 ASN A C 1
ATOM 760 O O . ASN A 1 93 ? -16.124 21.298 -16.120 1.00 44.47 93 ASN A O 1
ATOM 764 N N . SER A 1 94 ? -15.446 20.546 -18.128 1.00 50.97 94 SER A N 1
ATOM 765 C CA . SER A 1 94 ? -15.728 21.754 -18.887 1.00 50.97 94 SER A CA 1
ATOM 766 C C . SER A 1 94 ? -16.503 21.332 -20.123 1.00 50.97 94 SER A C 1
ATOM 768 O O . SER A 1 94 ? -16.028 20.509 -20.891 1.00 50.97 94 SER A O 1
ATOM 770 N N . MET A 1 95 ? -17.679 21.935 -20.295 1.00 47.31 95 MET A N 1
AT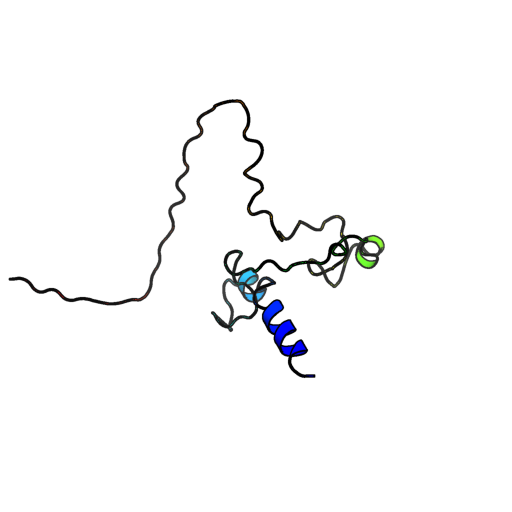OM 771 C CA . MET A 1 95 ? -18.519 21.883 -21.493 1.00 47.31 95 MET A CA 1
ATOM 772 C C . MET A 1 95 ? -19.131 20.515 -21.811 1.00 47.31 95 MET A C 1
ATOM 774 O O . MET A 1 95 ? -18.593 19.735 -22.584 1.00 47.31 95 MET A O 1
ATOM 778 N N . LEU A 1 96 ? -20.306 20.259 -21.234 1.00 47.28 96 LEU A N 1
ATOM 779 C CA . LEU A 1 96 ? -21.574 19.990 -21.935 1.00 47.28 96 LEU A CA 1
ATOM 780 C 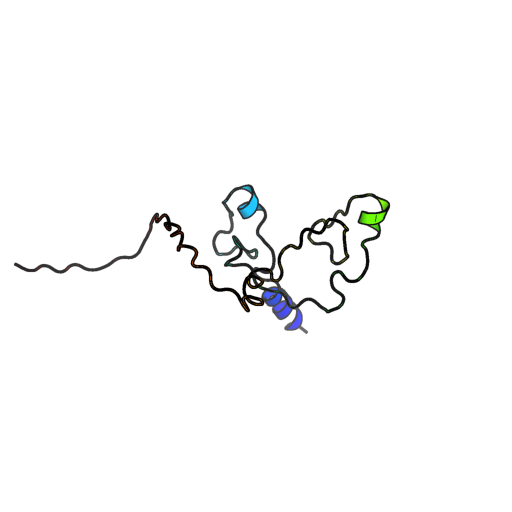C . LEU A 1 96 ? -22.563 19.465 -20.883 1.00 47.28 96 LEU A C 1
ATOM 782 O O . LEU A 1 96 ? -22.416 18.368 -20.352 1.00 47.28 96 LEU A O 1
ATOM 786 N N . GLY A 1 97 ? -23.525 20.310 -20.511 1.00 46.09 97 GLY A N 1
ATOM 787 C CA . GLY A 1 97 ? -24.479 20.030 -19.445 1.00 46.09 97 GLY A CA 1
ATOM 788 C C . GLY A 1 97 ? -25.375 18.839 -19.768 1.00 46.09 97 GLY A C 1
ATOM 789 O O . GLY A 1 97 ? -26.202 18.924 -20.668 1.00 46.09 97 GLY A O 1
ATOM 790 N N . LEU A 1 98 ? -25.250 17.763 -18.989 1.00 44.56 98 LEU A N 1
ATOM 791 C CA . LEU A 1 98 ? -26.229 16.682 -18.918 1.00 44.56 98 LEU A CA 1
ATOM 792 C C . LEU A 1 98 ? -26.375 16.223 -17.459 1.00 44.56 98 LEU A C 1
ATOM 794 O O . LEU A 1 98 ? -25.410 15.853 -16.793 1.00 44.56 98 LEU A O 1
ATOM 798 N N . SER A 1 99 ? -27.612 16.310 -16.972 1.00 48.78 99 SER A N 1
ATOM 799 C CA . SER A 1 99 ? -28.076 15.873 -15.655 1.00 48.78 99 SER A CA 1
ATOM 800 C C . SER A 1 99 ? -27.920 14.360 -15.503 1.00 48.78 99 SER A C 1
ATOM 802 O O . SER A 1 99 ? -28.457 13.613 -16.320 1.00 48.78 99 SER A O 1
ATOM 804 N N . ILE A 1 100 ? -27.228 13.893 -14.457 1.00 49.06 100 ILE A N 1
ATOM 805 C CA . ILE A 1 100 ? -27.272 12.481 -14.054 1.00 49.06 100 ILE A CA 1
ATOM 806 C C . ILE A 1 100 ? -27.521 12.401 -12.547 1.00 49.06 100 ILE A C 1
ATOM 808 O O . ILE A 1 100 ? -26.818 12.996 -11.732 1.00 49.06 100 ILE A O 1
ATOM 812 N N . ALA A 1 101 ? -28.589 11.678 -12.222 1.00 41.12 101 ALA A N 1
ATOM 813 C CA . ALA A 1 101 ? -29.210 11.529 -10.920 1.00 41.12 101 ALA A CA 1
ATOM 814 C C . ALA A 1 101 ? -28.250 11.087 -9.799 1.00 41.12 101 ALA A C 1
ATOM 816 O O . ALA A 1 101 ? -27.396 10.217 -9.976 1.00 41.12 101 ALA A O 1
ATOM 817 N N . HIS A 1 102 ? -28.462 11.647 -8.605 1.00 38.59 102 HIS A N 1
ATOM 818 C CA . HIS A 1 102 ? -27.831 11.210 -7.362 1.00 38.59 102 HIS A CA 1
ATOM 819 C C . HIS A 1 102 ? -28.249 9.770 -7.021 1.00 38.59 102 HIS A C 1
ATOM 821 O O . HIS A 1 102 ? -29.384 9.521 -6.616 1.00 38.59 102 HIS A O 1
ATOM 827 N N . TYR A 1 103 ? -27.317 8.824 -7.105 1.00 33.84 103 TYR A N 1
ATOM 828 C CA . TYR A 1 103 ? -27.454 7.524 -6.451 1.00 33.84 103 TYR A CA 1
ATOM 829 C C . TYR A 1 103 ? -27.047 7.655 -4.974 1.00 33.84 103 TYR A C 1
ATOM 831 O O . TYR A 1 103 ? -25.902 7.968 -4.647 1.00 33.84 103 TYR A O 1
ATOM 839 N N . ARG A 1 104 ? -28.013 7.451 -4.072 1.00 45.72 104 ARG A N 1
ATOM 840 C CA . ARG A 1 104 ? -27.832 7.475 -2.615 1.00 45.72 104 ARG A CA 1
ATOM 841 C C . ARG A 1 104 ? -27.368 6.096 -2.140 1.00 45.72 104 ARG A C 1
ATOM 843 O O . ARG A 1 104 ? -28.173 5.171 -2.074 1.00 45.72 104 ARG A O 1
ATOM 850 N N . VAL A 1 105 ? -26.097 5.963 -1.761 1.00 48.84 105 VAL A N 1
ATOM 851 C CA . VAL A 1 105 ? -25.627 4.798 -0.995 1.00 48.84 105 VAL A CA 1
ATOM 852 C C . VAL A 1 105 ? -26.195 4.909 0.419 1.00 48.84 105 VAL A C 1
ATOM 854 O O . VAL A 1 105 ? -25.922 5.874 1.133 1.00 48.84 105 VAL A O 1
ATOM 857 N N . LYS A 1 106 ? -27.027 3.942 0.815 1.00 37.81 106 LYS A N 1
ATOM 858 C CA . LYS A 1 106 ? -27.459 3.777 2.205 1.00 37.81 106 LYS A CA 1
ATOM 859 C C . LYS A 1 106 ? -26.247 3.330 3.024 1.00 37.81 106 LYS A C 1
ATOM 861 O O . LYS A 1 106 ? -25.681 2.275 2.755 1.00 37.81 106 LYS A O 1
ATOM 866 N N . ALA A 1 107 ? -25.849 4.147 3.995 1.00 43.22 107 ALA A N 1
ATOM 867 C CA . ALA A 1 107 ? -24.945 3.726 5.053 1.00 43.22 107 ALA A CA 1
ATOM 868 C C . ALA A 1 107 ? -25.702 2.723 5.932 1.00 43.22 107 ALA A C 1
ATOM 870 O O . ALA A 1 107 ? -26.690 3.090 6.570 1.00 43.22 107 ALA A O 1
ATOM 871 N N . ASN A 1 108 ? -25.275 1.461 5.914 1.00 41.94 108 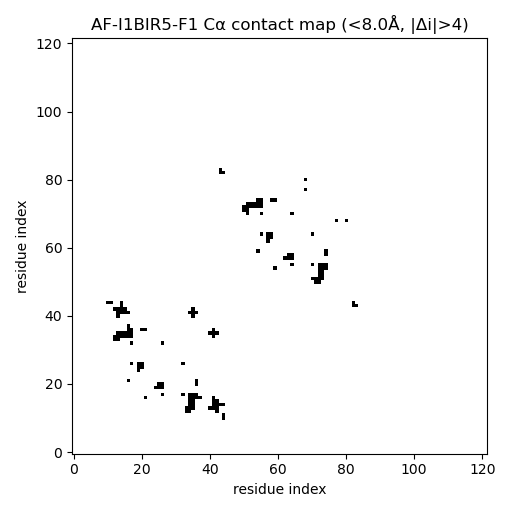ASN A N 1
ATOM 872 C CA . ASN A 1 108 ? -25.755 0.478 6.873 1.00 41.94 108 ASN A CA 1
ATOM 873 C C . ASN A 1 108 ? -25.067 0.753 8.210 1.00 41.94 108 ASN A C 1
ATOM 875 O O . ASN A 1 108 ? -23.846 0.699 8.338 1.00 41.94 108 ASN A O 1
ATOM 879 N N . ASN A 1 109 ? -25.915 1.142 9.150 1.00 42.00 109 ASN A N 1
ATOM 880 C CA . ASN A 1 109 ? -25.671 1.294 10.566 1.00 42.00 109 ASN A CA 1
ATOM 881 C C . ASN A 1 109 ? -25.634 -0.100 11.196 1.00 42.00 109 ASN A C 1
ATOM 883 O O . ASN A 1 109 ? -26.523 -0.879 10.883 1.00 42.00 109 ASN A O 1
ATOM 887 N N . ASP A 1 110 ? -24.664 -0.363 12.071 1.00 36.44 110 ASP A N 1
ATOM 888 C CA . ASP A 1 110 ? -24.858 -1.217 13.246 1.00 36.44 110 ASP A CA 1
ATOM 889 C C . ASP A 1 110 ? -23.822 -0.857 14.326 1.00 36.44 110 ASP A C 1
ATOM 891 O O . ASP A 1 110 ? 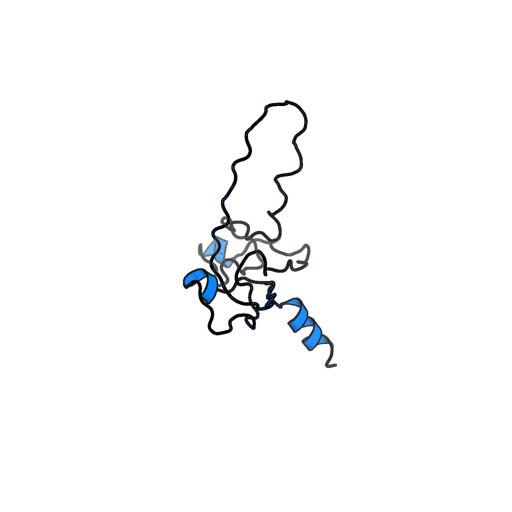-22.648 -1.217 14.258 1.00 36.44 110 ASP A O 1
ATOM 895 N N . ALA A 1 111 ? -24.314 -0.044 15.271 1.00 36.97 111 ALA A N 1
ATOM 896 C CA . ALA A 1 111 ? -24.130 -0.059 16.729 1.00 36.97 111 ALA A CA 1
ATOM 897 C C . ALA A 1 111 ? -22.726 -0.391 17.294 1.00 36.97 111 ALA A C 1
ATOM 899 O O . ALA A 1 111 ? -22.170 -1.464 17.092 1.00 36.97 111 ALA A O 1
ATOM 900 N N . SER A 1 112 ? -22.169 0.392 18.224 1.00 34.44 112 SER A N 1
ATOM 901 C CA . SER A 1 112 ? -22.728 0.534 19.579 1.00 34.44 112 SER A CA 1
ATOM 902 C C . SER A 1 112 ? -21.944 1.553 20.432 1.00 34.44 112 SER A C 1
ATOM 904 O O . SER A 1 112 ? -20.741 1.719 20.249 1.00 34.44 112 SER A O 1
ATOM 906 N N . GLN A 1 113 ? -22.642 2.105 21.436 1.00 36.75 113 GLN A N 1
ATOM 907 C CA . GLN A 1 113 ? -22.197 2.853 22.633 1.00 36.75 113 GLN A CA 1
ATOM 908 C C . GLN A 1 113 ? -21.991 4.382 22.563 1.00 36.75 113 GLN A C 1
ATOM 910 O O . GLN A 1 113 ? -20.907 4.859 22.253 1.00 36.75 113 GLN A O 1
ATOM 915 N N . SER A 1 114 ? -22.989 5.122 23.074 1.00 33.16 114 SER A N 1
ATOM 916 C CA . SER A 1 114 ? -22.893 6.035 24.246 1.00 33.16 114 SER A CA 1
ATOM 917 C C . SER A 1 114 ? -24.273 6.691 24.465 1.00 33.16 114 SER A C 1
ATOM 919 O O . SER A 1 114 ? -24.757 7.365 23.566 1.00 33.16 114 SER A O 1
ATOM 921 N N . SER A 1 115 ? -25.070 6.256 25.445 1.00 40.00 115 SER A N 1
ATOM 922 C CA . SER A 1 115 ? -25.232 6.846 26.790 1.00 40.00 115 SER A CA 1
ATOM 923 C C . SER A 1 115 ? -25.995 8.191 26.834 1.00 40.00 115 SER A C 1
ATOM 925 O O . SER A 1 115 ? -25.631 9.109 26.109 1.00 40.00 115 SER A O 1
ATOM 927 N N . LYS A 1 116 ? -26.957 8.269 27.787 1.00 43.78 116 LYS A N 1
ATOM 928 C CA . LYS A 1 116 ? -27.550 9.473 28.434 1.00 43.78 116 LYS A CA 1
ATOM 929 C C . LYS A 1 116 ? -28.662 10.195 27.632 1.00 43.78 116 LYS A C 1
ATOM 931 O O . LYS A 1 116 ? -28.525 10.346 26.431 1.00 43.78 116 LYS A O 1
ATOM 936 N N . ASP A 1 117 ? -29.827 10.589 28.162 1.00 42.50 117 ASP A N 1
ATOM 937 C CA . ASP A 1 117 ? -30.268 10.921 29.527 1.00 42.50 117 ASP A CA 1
ATOM 938 C C . ASP A 1 117 ? -31.771 10.616 29.750 1.00 42.50 117 ASP A C 1
ATOM 940 O O . ASP A 1 117 ? -32.569 10.617 28.810 1.00 42.50 117 ASP A O 1
ATOM 944 N N . GLU A 1 118 ? -32.148 10.392 31.014 1.00 48.91 118 GLU A N 1
ATOM 945 C CA . GLU A 1 118 ? -33.526 10.470 31.519 1.00 48.91 118 GLU A CA 1
ATOM 946 C C . GLU A 1 118 ? -34.097 11.886 31.363 1.00 48.91 118 GLU A C 1
ATOM 948 O O . GLU A 1 118 ? -33.450 12.847 31.775 1.00 48.91 118 GLU A O 1
ATOM 953 N N . ILE A 1 119 ? -35.349 12.012 30.909 1.00 44.81 119 ILE A N 1
ATOM 954 C CA . ILE A 1 119 ? -36.238 13.107 31.322 1.00 44.81 119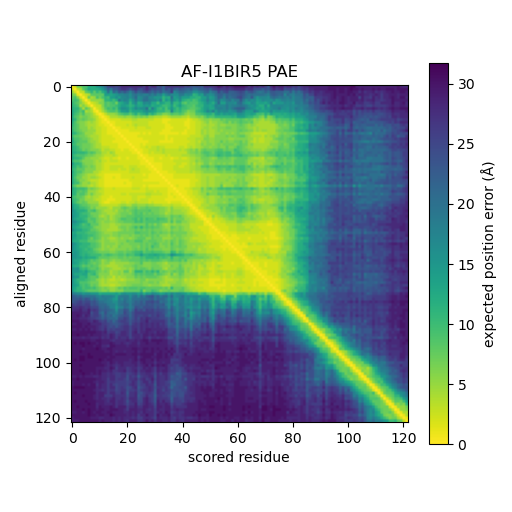 ILE A CA 1
ATOM 955 C C . ILE A 1 119 ? -37.642 12.535 31.555 1.00 44.81 119 ILE A C 1
ATOM 957 O O . ILE A 1 119 ? -38.322 12.087 30.633 1.00 44.81 119 ILE A O 1
ATOM 961 N N . PHE A 1 120 ? -38.048 12.573 32.820 1.00 44.25 120 PHE A N 1
ATOM 962 C CA . PHE A 1 120 ? -39.401 12.358 33.319 1.00 44.25 120 PHE A CA 1
ATOM 963 C C . PHE A 1 120 ? -40.210 13.648 33.128 1.00 44.25 120 PHE A C 1
ATOM 965 O O . PHE A 1 120 ? -39.755 14.696 33.575 1.00 44.25 120 PHE A O 1
ATOM 972 N N . PHE A 1 121 ? -41.403 13.588 32.533 1.00 41.22 121 PHE A N 1
ATOM 973 C CA . PHE A 1 121 ? -42.441 14.607 32.731 1.00 41.22 121 PHE A CA 1
ATOM 974 C C . PHE A 1 121 ? -43.833 13.962 32.673 1.00 41.22 121 PHE A C 1
ATOM 976 O O . PHE A 1 121 ? -44.275 13.555 31.604 1.00 41.22 121 PHE A O 1
ATOM 983 N N . VAL A 1 122 ? -44.437 13.933 33.871 1.00 59.50 122 VAL A N 1
ATOM 984 C CA . VAL A 1 122 ? -45.865 14.001 34.258 1.00 59.50 122 VAL A CA 1
ATOM 985 C C . VAL A 1 122 ? -46.826 12.966 33.680 1.00 59.50 122 VAL A C 1
ATOM 987 O O . VAL A 1 122 ? -47.177 13.049 32.487 1.00 59.50 122 VAL A O 1
#

Mean predicted aligned error: 16.44 Å

InterPro domains:
  IPR000571 Zinc finger, CCCH-type [PF00642] (13-39)
  IPR000571 Zinc finger, CCCH-type [PF00642] (51-75)
  IPR000571 Zinc finger, CCCH-type [PS50103] (12-40)
  IPR000571 Zinc finger, CCCH-type [PS50103] (50-78)
  IPR000571 Zinc finger, CCCH-type [SM00356] (12-39)
  IPR000571 Zinc finger, CCCH-type [SM00356] (50-77)
  IPR036855 Zinc finger, CCCH-type superfamily [SSF90229] (10-44)
  IPR036855 Zinc finger, CCCH-type superfamily [SSF90229] (49-78)
  IPR045877 RNA-binding protein ZFP36-like [PTHR12547] (11-80)

Organism: Rhizopus delemar (strain RA 99-880 / ATCC MYA-4621 / FGSC 9543 / NRRL 43880) (NCBI:txid246409)

Solvent-accessible surface area (backbone atoms only — not comparable to full-atom values): 8458 Å² total; per-residue (Å²): 144,69,64,68,67,57,53,54,55,63,70,51,50,17,52,48,75,28,65,53,29,75,75,68,77,48,51,99,54,55,94,71,41,60,38,9,83,42,79,89,52,44,40,87,69,92,70,63,90,68,58,49,66,50,72,32,62,56,32,77,75,68,74,52,48,100,56,54,92,74,44,61,37,35,55,99,79,61,71,77,79,62,80,78,71,86,70,79,88,62,85,83,91,69,90,80,95,74,92,73,84,87,80,80,82,80,80,84,81,82,86,87,89,82,83,91,80,92,81,90,80,134

Nearest PDB structures (foldseek):
  1rgo-assembly1_A  TM=8.569E-01  e=2.587E-08  Homo sapiens
  6nzl-assembly1_A  TM=4.971E-01  e=3.985E-06  Caenorhabditis elegans

Radius of gyration: 22.16 Å; Cα contacts (8 Å, |Δi|>4): 77; chains: 1; bounding box: 68×35×56 Å

Sequence (122 aa):
MSSDLHYKEIALYKTESCRNWDETGSCRYGKRCRYAHGPEELRAVPRSSQYKTKACRSYHEKGACPYGVRCTFKHLNDEPTIVLKQNSKQIWNSMLGLSIAHYRVKANNDASQSSKDEIFFV

pLDDT: mean 70.27, std 21.89, range [32.53, 96.06]